Protein AF-A0A832N832-F1 (afdb_monomer_lite)

Structure (mmCIF, N/CA/C/O backbone):
data_AF-A0A832N832-F1
#
_entry.id   AF-A0A832N832-F1
#
loop_
_atom_site.group_PDB
_atom_site.id
_atom_site.type_symbol
_atom_site.label_atom_id
_atom_site.label_alt_id
_atom_site.label_comp_id
_atom_site.label_asym_id
_atom_site.label_entity_id
_atom_site.label_seq_id
_atom_site.pdbx_PDB_ins_code
_atom_site.Cartn_x
_atom_site.Cartn_y
_atom_site.Cartn_z
_atom_site.occupancy
_atom_site.B_iso_or_equiv
_atom_site.auth_seq_id
_atom_site.auth_comp_id
_atom_site.auth_asym_id
_atom_site.auth_atom_id
_atom_site.pdbx_PDB_model_num
ATOM 1 N N . MET A 1 1 ? 6.503 -11.423 -5.558 1.00 51.47 1 MET A N 1
ATOM 2 C CA . MET A 1 1 ? 6.753 -10.591 -4.352 1.00 51.47 1 MET A CA 1
ATOM 3 C C . MET A 1 1 ? 7.882 -11.196 -3.524 1.00 51.47 1 MET A C 1
ATOM 5 O O . MET A 1 1 ? 7.725 -12.307 -3.041 1.00 51.47 1 MET A O 1
ATOM 9 N N . LYS A 1 2 ? 9.034 -10.525 -3.387 1.00 54.75 2 LYS A N 1
ATOM 10 C CA . LYS A 1 2 ? 10.264 -11.157 -2.865 1.00 54.75 2 LYS A CA 1
ATOM 11 C C . LYS A 1 2 ? 10.406 -11.232 -1.328 1.00 54.75 2 LYS A C 1
ATOM 13 O O . LYS A 1 2 ? 11.396 -11.785 -0.869 1.00 54.75 2 LYS A O 1
ATOM 18 N N . SER A 1 3 ? 9.459 -10.752 -0.507 1.00 79.31 3 SER A N 1
ATOM 19 C CA . SER A 1 3 ? 9.518 -10.976 0.956 1.00 79.31 3 SER A CA 1
ATOM 20 C C . SER A 1 3 ? 8.175 -10.743 1.681 1.00 79.31 3 SER A C 1
ATOM 22 O O . SER A 1 3 ? 7.848 -9.600 2.014 1.00 79.31 3 SER A O 1
ATOM 24 N N . PRO A 1 4 ? 7.390 -11.794 2.000 1.00 83.50 4 PRO A N 1
ATOM 25 C CA . PRO A 1 4 ? 6.134 -11.654 2.751 1.00 83.50 4 PRO A CA 1
ATOM 26 C C . PRO A 1 4 ? 6.348 -11.096 4.168 1.00 83.50 4 PRO A C 1
ATOM 28 O O . PRO A 1 4 ? 5.493 -10.395 4.708 1.00 83.50 4 PRO A O 1
ATOM 31 N N . ARG A 1 5 ? 7.524 -11.341 4.762 1.00 90.06 5 ARG A N 1
ATOM 32 C CA . ARG A 1 5 ? 7.903 -10.771 6.061 1.00 90.06 5 ARG A CA 1
ATOM 33 C C . ARG A 1 5 ? 8.047 -9.249 5.990 1.00 90.06 5 ARG A C 1
ATOM 35 O O . ARG A 1 5 ? 7.609 -8.561 6.908 1.00 90.06 5 ARG A O 1
ATOM 42 N N . LEU A 1 6 ? 8.647 -8.731 4.918 1.00 88.12 6 LEU A N 1
ATOM 43 C CA . LEU A 1 6 ? 8.811 -7.292 4.714 1.00 88.12 6 LEU A CA 1
ATOM 44 C C . LEU A 1 6 ? 7.464 -6.614 4.440 1.00 88.12 6 LEU A C 1
ATOM 46 O O . LEU A 1 6 ? 7.149 -5.620 5.088 1.00 88.12 6 LEU A O 1
ATOM 50 N N . ALA A 1 7 ? 6.630 -7.213 3.583 1.00 89.69 7 ALA A N 1
ATOM 51 C CA . ALA A 1 7 ? 5.277 -6.724 3.317 1.00 89.69 7 ALA A CA 1
ATOM 52 C C . ALA A 1 7 ? 4.456 -6.599 4.612 1.00 89.69 7 ALA A C 1
ATOM 54 O O . ALA A 1 7 ? 3.855 -5.560 4.875 1.00 89.69 7 ALA A O 1
ATOM 55 N N . ARG A 1 8 ? 4.512 -7.614 5.485 1.00 92.62 8 ARG A N 1
ATOM 56 C CA . ARG A 1 8 ? 3.816 -7.590 6.780 1.00 92.62 8 ARG A CA 1
ATOM 57 C C . ARG A 1 8 ? 4.328 -6.492 7.718 1.00 92.62 8 ARG A C 1
ATOM 59 O O . ARG A 1 8 ? 3.536 -5.943 8.478 1.00 92.62 8 ARG A O 1
ATOM 66 N N . ARG A 1 9 ? 5.624 -6.153 7.674 1.00 93.38 9 ARG A N 1
ATOM 67 C CA . ARG A 1 9 ? 6.192 -5.038 8.459 1.00 93.38 9 ARG A CA 1
ATOM 68 C C . ARG A 1 9 ? 5.658 -3.690 7.982 1.00 93.38 9 ARG A C 1
ATOM 70 O O . ARG A 1 9 ? 5.209 -2.917 8.821 1.00 93.38 9 ARG A O 1
ATOM 77 N N . TYR A 1 10 ? 5.661 -3.437 6.673 1.00 93.62 10 TYR A N 1
ATOM 78 C CA . TYR A 1 10 ? 5.116 -2.195 6.114 1.00 93.62 10 TYR A CA 1
ATOM 79 C C . TYR A 1 10 ? 3.608 -2.074 6.344 1.00 93.62 10 TYR A C 1
ATOM 81 O O . TYR A 1 10 ? 3.149 -1.031 6.800 1.00 93.62 10 TYR A O 1
ATOM 89 N N . ALA A 1 11 ? 2.852 -3.156 6.135 1.00 93.50 11 ALA A N 1
ATOM 90 C CA . ALA A 1 11 ? 1.418 -3.185 6.414 1.00 93.50 11 ALA A CA 1
ATOM 91 C C . ALA A 1 11 ? 1.119 -2.885 7.890 1.00 93.50 11 ALA A C 1
ATOM 93 O O . ALA A 1 11 ? 0.252 -2.071 8.193 1.00 93.50 11 ALA A O 1
ATOM 94 N N . ARG A 1 12 ? 1.880 -3.482 8.820 1.00 95.56 12 ARG A N 1
ATOM 95 C CA . ARG A 1 12 ? 1.739 -3.196 10.253 1.00 95.56 12 ARG A CA 1
ATOM 96 C C . ARG A 1 12 ? 2.056 -1.737 10.577 1.00 95.56 12 ARG A C 1
ATOM 98 O O . ARG A 1 12 ? 1.328 -1.143 11.360 1.00 95.56 12 ARG A O 1
ATOM 105 N N . ALA A 1 13 ? 3.102 -1.164 9.981 1.00 94.94 13 ALA A N 1
ATOM 106 C CA . ALA A 1 13 ? 3.459 0.237 10.197 1.00 94.94 13 ALA A CA 1
ATOM 107 C C . ALA A 1 13 ? 2.345 1.190 9.730 1.00 94.94 13 ALA A C 1
ATOM 109 O O . ALA A 1 13 ? 1.939 2.068 10.489 1.00 94.94 13 ALA A O 1
ATOM 110 N N . LEU A 1 14 ? 1.802 0.975 8.526 1.00 94.88 14 LEU A N 1
ATOM 111 C CA . LEU A 1 14 ? 0.696 1.774 7.992 1.00 94.88 14 LEU A CA 1
ATOM 112 C C . LEU A 1 14 ? -0.585 1.613 8.826 1.00 94.88 14 LEU A C 1
ATOM 114 O O . LEU A 1 14 ? -1.258 2.597 9.122 1.00 94.88 14 LEU A O 1
ATOM 118 N N . PHE A 1 15 ? -0.890 0.388 9.260 1.00 96.06 15 PHE A N 1
ATOM 119 C CA . PHE A 1 15 ? -2.044 0.110 10.112 1.00 96.06 15 PHE A CA 1
ATOM 120 C C . PHE A 1 15 ? -1.933 0.791 11.481 1.00 96.06 15 PHE A C 1
ATOM 122 O O . PHE A 1 15 ? -2.873 1.452 11.913 1.00 96.06 15 PHE A O 1
ATOM 129 N N . THR A 1 16 ? -0.778 0.691 12.148 1.00 96.69 16 THR A N 1
ATOM 130 C CA . THR A 1 16 ? -0.531 1.384 13.422 1.00 96.69 16 THR A CA 1
ATOM 131 C C . THR A 1 16 ? -0.641 2.901 13.262 1.00 96.69 16 THR A C 1
ATOM 133 O O . THR A 1 16 ? -1.330 3.536 14.055 1.00 96.69 16 THR A O 1
ATOM 136 N N . TRP A 1 17 ? -0.063 3.471 12.199 1.00 95.38 17 TRP A N 1
ATOM 137 C CA . TRP A 1 17 ? -0.193 4.900 11.887 1.00 95.38 17 TRP A CA 1
ATOM 138 C C . TRP A 1 17 ? -1.657 5.330 11.706 1.00 95.38 17 TRP A C 1
ATOM 140 O O . TRP A 1 17 ? -2.053 6.401 12.176 1.00 95.38 17 TRP A O 1
ATOM 150 N N . GLY A 1 18 ? -2.456 4.485 11.044 1.00 95.81 18 GLY A N 1
ATOM 151 C CA . GLY A 1 18 ? -3.886 4.687 10.832 1.00 95.81 18 GLY A CA 1
ATOM 152 C C . GLY A 1 18 ? -4.710 4.592 12.113 1.00 95.81 18 GLY A C 1
ATOM 153 O O . GLY A 1 18 ? -5.606 5.409 12.316 1.00 95.81 18 GLY A O 1
ATOM 154 N N . LEU A 1 19 ? -4.398 3.641 12.998 1.00 97.19 19 LEU A N 1
ATOM 155 C CA . LEU A 1 19 ? -5.070 3.493 14.293 1.00 97.19 19 LEU A CA 1
ATOM 156 C C . LEU A 1 19 ? -4.877 4.728 15.177 1.00 97.19 19 LEU A C 1
ATOM 158 O O . LEU A 1 19 ? -5.854 5.248 15.709 1.00 97.19 19 LEU A O 1
ATOM 162 N N . GLU A 1 20 ? -3.647 5.242 15.275 1.00 97.19 20 GLU A N 1
ATOM 163 C CA . GLU A 1 20 ? -3.330 6.454 16.051 1.00 97.19 20 GLU A CA 1
ATOM 164 C C . GLU A 1 20 ? -4.125 7.687 15.595 1.00 97.19 20 GLU A C 1
ATOM 166 O O . GLU A 1 20 ? -4.332 8.618 16.369 1.00 97.19 20 GLU A O 1
ATOM 171 N N . ARG A 1 21 ? -4.567 7.700 14.333 1.00 96.06 21 ARG A N 1
ATOM 172 C CA . ARG A 1 21 ? -5.290 8.811 13.699 1.00 96.06 21 ARG A CA 1
ATOM 173 C C . ARG A 1 21 ? -6.777 8.543 13.510 1.00 96.06 21 ARG A C 1
ATOM 175 O O . ARG A 1 21 ? -7.447 9.377 12.916 1.00 96.06 21 ARG A O 1
ATOM 182 N N . GLN A 1 22 ? -7.285 7.402 13.987 1.00 96.62 22 GLN A N 1
ATOM 183 C CA . GLN A 1 22 ? -8.669 6.961 13.760 1.00 96.62 22 GLN A CA 1
ATOM 184 C C . GLN A 1 22 ? -9.032 6.875 12.262 1.00 96.62 22 GLN A C 1
ATOM 186 O O . GLN A 1 22 ? -10.168 7.094 11.862 1.00 96.62 22 GLN A O 1
ATOM 191 N N . GLN A 1 23 ? -8.046 6.553 11.421 1.00 95.94 23 GLN A N 1
ATOM 192 C CA . GLN A 1 23 ? -8.168 6.461 9.961 1.00 95.94 23 GLN A CA 1
ATOM 193 C C . GLN A 1 23 ? -7.937 5.038 9.434 1.00 95.94 23 GLN A C 1
ATOM 195 O O . GLN A 1 23 ? -7.863 4.842 8.227 1.00 95.94 23 GLN A O 1
ATOM 200 N N . ALA A 1 24 ? -7.786 4.040 10.311 1.00 93.62 24 ALA A N 1
ATOM 201 C CA . ALA A 1 24 ? -7.426 2.678 9.914 1.00 93.62 24 ALA A CA 1
ATOM 202 C C . ALA A 1 24 ? -8.419 2.052 8.920 1.00 93.62 24 ALA A C 1
ATOM 204 O O . ALA A 1 24 ? -7.995 1.412 7.963 1.00 93.62 24 ALA A O 1
ATOM 205 N N . GLU A 1 25 ? -9.718 2.265 9.130 1.00 95.38 25 GLU A N 1
ATOM 206 C CA . GLU A 1 25 ? -10.772 1.730 8.264 1.00 95.38 25 GLU A CA 1
ATOM 207 C C . GLU A 1 25 ? -10.776 2.420 6.895 1.00 95.38 25 GLU A C 1
ATOM 209 O O . GLU A 1 25 ? -10.611 1.753 5.877 1.00 95.38 25 GLU A O 1
ATOM 214 N N . ALA A 1 26 ? -10.794 3.758 6.878 1.00 94.12 26 ALA A N 1
ATOM 215 C CA . ALA A 1 26 ? -10.693 4.544 5.648 1.00 94.12 26 ALA A CA 1
ATOM 216 C C . ALA A 1 26 ? -9.427 4.204 4.839 1.00 94.12 26 ALA A C 1
ATOM 218 O O . ALA A 1 26 ? -9.487 4.023 3.628 1.00 94.12 2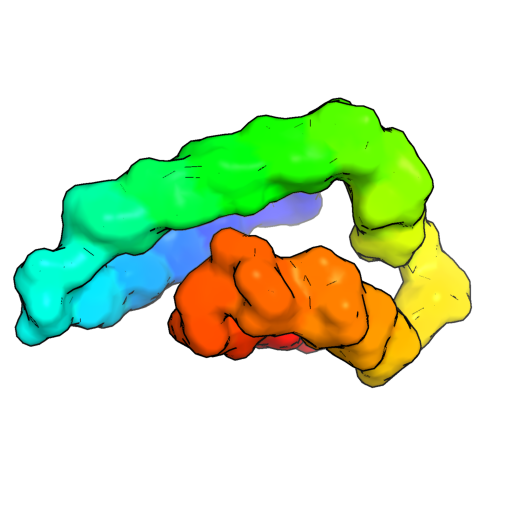6 ALA A O 1
ATOM 219 N N . LEU A 1 27 ? -8.270 4.049 5.493 1.00 94.81 27 LEU A N 1
ATOM 220 C CA . LEU A 1 27 ? -7.042 3.609 4.822 1.00 94.81 27 LEU A CA 1
ATOM 221 C C . LEU A 1 27 ? -7.161 2.197 4.245 1.00 94.81 27 LEU A C 1
ATOM 223 O O . LEU A 1 27 ? -6.585 1.930 3.192 1.00 94.81 27 LEU A O 1
ATOM 227 N N . GLY A 1 28 ? -7.869 1.297 4.928 1.00 94.94 28 GLY A N 1
ATOM 228 C CA . GLY A 1 28 ? -8.147 -0.048 4.433 1.00 94.94 28 GLY A CA 1
ATOM 229 C C . GLY A 1 28 ? -8.961 -0.023 3.141 1.00 94.94 28 GLY A C 1
ATOM 230 O O . GLY A 1 28 ? -8.590 -0.689 2.175 1.00 94.94 28 GLY A O 1
ATOM 231 N N . GLU A 1 29 ? -10.014 0.793 3.093 1.00 96.25 29 GLU A N 1
ATOM 232 C CA . GLU A 1 29 ? -10.827 0.990 1.887 1.00 96.25 29 GLU A CA 1
ATOM 233 C C . GLU A 1 29 ? -10.010 1.595 0.741 1.00 96.25 29 GLU A C 1
ATOM 235 O O . GLU A 1 29 ? -10.048 1.111 -0.389 1.00 96.25 29 GLU A O 1
ATOM 240 N N . GLU A 1 30 ? -9.216 2.623 1.031 1.00 95.06 30 GLU A N 1
ATOM 241 C CA . GLU A 1 30 ? -8.356 3.271 0.042 1.00 95.06 30 GLU A CA 1
ATOM 242 C C . GLU A 1 30 ? -7.282 2.317 -0.510 1.00 95.06 30 GLU A C 1
ATOM 244 O O . GLU A 1 30 ? -7.007 2.317 -1.709 1.00 95.06 30 GLU A O 1
ATOM 249 N N . LEU A 1 31 ? -6.701 1.457 0.336 1.00 94.12 31 LEU A N 1
ATOM 250 C CA . LEU A 1 31 ? -5.773 0.403 -0.091 1.00 94.12 31 LEU A CA 1
ATOM 251 C C . LEU A 1 31 ? -6.453 -0.644 -0.974 1.00 94.12 31 LEU A C 1
ATOM 253 O O . LEU A 1 31 ? -5.843 -1.112 -1.940 1.00 94.12 31 LEU A O 1
ATOM 257 N N . ALA A 1 32 ? -7.696 -1.015 -0.663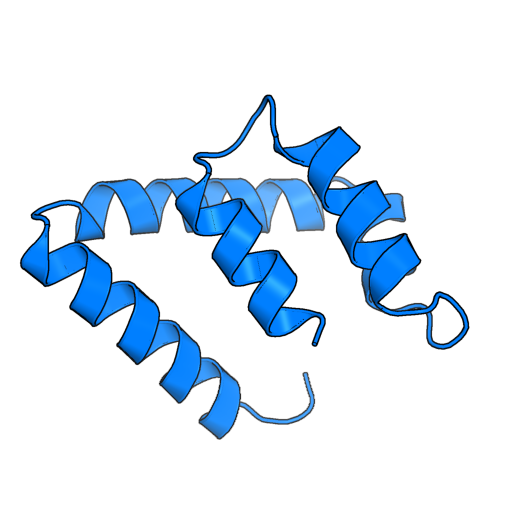 1.00 94.75 32 ALA A N 1
ATOM 258 C CA . ALA A 1 32 ? -8.476 -1.910 -1.508 1.00 94.75 32 ALA A CA 1
ATOM 259 C C . ALA A 1 32 ? -8.722 -1.276 -2.886 1.00 94.75 32 ALA A C 1
ATOM 261 O O . ALA A 1 32 ? -8.461 -1.919 -3.902 1.00 94.75 32 ALA A O 1
ATOM 262 N N . ARG A 1 33 ? -9.107 0.009 -2.929 1.00 94.88 33 ARG A N 1
ATOM 263 C CA . ARG A 1 33 ? -9.260 0.760 -4.186 1.00 94.88 33 ARG A CA 1
ATOM 264 C C . ARG A 1 33 ? -7.956 0.858 -4.971 1.00 94.88 33 ARG A C 1
ATOM 266 O O . ARG A 1 33 ? -7.966 0.669 -6.181 1.00 94.88 33 ARG A O 1
ATOM 273 N N . LEU A 1 34 ? -6.834 1.111 -4.299 1.00 91.31 34 LEU A N 1
ATOM 274 C CA . LEU A 1 34 ? -5.521 1.176 -4.943 1.00 91.31 34 LEU A CA 1
ATOM 275 C C . LEU A 1 34 ? -5.124 -0.179 -5.535 1.00 91.31 34 LEU A C 1
ATOM 277 O O . LEU A 1 34 ? -4.602 -0.235 -6.641 1.00 91.31 34 LEU A O 1
ATOM 281 N N . THR A 1 35 ? -5.388 -1.270 -4.815 1.00 89.69 35 THR A N 1
ATOM 282 C CA . THR A 1 35 ? -5.075 -2.625 -5.287 1.00 89.69 35 THR A CA 1
ATOM 283 C C . THR A 1 35 ? -5.911 -2.983 -6.512 1.00 89.69 35 THR A C 1
ATOM 285 O O . THR A 1 35 ? -5.349 -3.480 -7.480 1.00 89.69 35 THR A O 1
ATOM 288 N N . ALA A 1 36 ? -7.214 -2.683 -6.498 1.00 91.69 36 ALA A N 1
ATOM 289 C CA . ALA A 1 36 ? -8.085 -2.883 -7.655 1.00 91.69 36 ALA A CA 1
ATOM 290 C C . ALA A 1 36 ? -7.621 -2.047 -8.858 1.00 91.69 36 ALA A C 1
ATOM 292 O O . ALA A 1 36 ? -7.416 -2.589 -9.936 1.00 91.69 36 ALA A O 1
ATOM 293 N N . PHE A 1 37 ? -7.326 -0.760 -8.648 1.00 89.88 37 PHE A N 1
ATOM 294 C CA . PHE A 1 37 ? -6.821 0.122 -9.701 1.00 89.88 37 PHE A CA 1
ATOM 295 C C . PHE A 1 37 ? -5.523 -0.401 -10.336 1.00 89.88 37 PHE A C 1
ATOM 297 O O . PHE A 1 37 ? -5.392 -0.435 -11.554 1.00 89.88 37 PHE A O 1
ATOM 304 N N . LEU A 1 38 ? -4.567 -0.859 -9.522 1.00 84.56 38 LEU A N 1
ATOM 305 C CA . LEU A 1 38 ? -3.314 -1.431 -10.027 1.00 84.56 38 LEU A CA 1
ATOM 306 C C . LEU A 1 38 ? -3.507 -2.772 -10.754 1.00 84.56 38 LEU A C 1
ATOM 308 O O . LEU A 1 38 ? -2.634 -3.157 -11.523 1.00 84.56 38 LEU A O 1
ATOM 312 N N . GLN A 1 39 ? -4.594 -3.497 -10.484 1.00 84.31 39 GLN A N 1
ATOM 313 C CA . GLN A 1 39 ? -4.939 -4.740 -11.180 1.00 84.31 39 GLN A CA 1
ATOM 314 C C . GLN A 1 39 ? -5.674 -4.486 -12.500 1.00 84.31 39 GLN A C 1
ATOM 316 O O . GLN A 1 39 ? -5.523 -5.275 -13.428 1.00 84.31 39 GLN A O 1
ATOM 321 N N . GLU A 1 40 ? -6.465 -3.417 -12.576 1.00 87.25 40 GLU A N 1
ATOM 322 C CA . GLU A 1 40 ? -7.195 -3.009 -13.781 1.00 87.25 40 GLU A CA 1
ATOM 323 C C . GLU A 1 40 ? -6.276 -2.336 -14.812 1.00 87.25 40 GLU A C 1
ATOM 325 O O . GLU A 1 40 ? -6.464 -2.501 -16.014 1.00 87.25 40 GLU A O 1
ATOM 330 N N . GLU A 1 41 ? -5.257 -1.614 -14.349 1.00 84.56 41 GLU A N 1
ATOM 331 C CA . GLU A 1 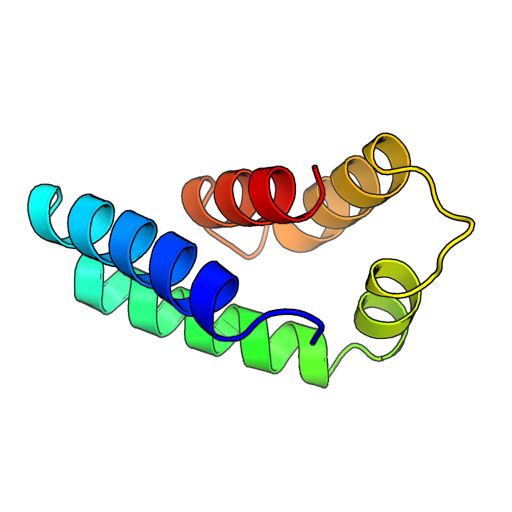41 ? -4.326 -0.873 -15.199 1.00 84.56 41 GLU A CA 1
ATOM 332 C C . GLU A 1 41 ? -3.028 -1.668 -15.437 1.00 84.56 41 GLU A C 1
ATOM 334 O O . GLU A 1 41 ? -2.015 -1.484 -14.750 1.00 84.56 41 GLU A O 1
ATOM 339 N N . GLU A 1 42 ? -3.048 -2.553 -16.436 1.00 75.69 42 GLU A N 1
ATOM 340 C CA . GLU A 1 42 ? -1.927 -3.444 -16.783 1.00 75.69 42 GLU A CA 1
ATOM 341 C C . GLU A 1 42 ? -0.613 -2.670 -17.038 1.00 75.69 42 GLU A C 1
ATOM 343 O O . GLU A 1 42 ? 0.439 -3.035 -16.508 1.00 75.69 42 GLU A O 1
ATOM 348 N N . ASP A 1 43 ? -0.685 -1.512 -17.704 1.00 72.94 43 ASP A N 1
ATOM 349 C CA . ASP A 1 43 ? 0.459 -0.621 -17.959 1.00 72.94 43 ASP A CA 1
ATOM 350 C C . ASP A 1 43 ? 1.127 -0.098 -16.671 1.00 72.94 43 ASP A C 1
ATOM 352 O O . ASP A 1 43 ? 2.353 0.062 -16.594 1.00 72.94 43 ASP A O 1
ATOM 356 N N . LEU A 1 44 ? 0.331 0.200 -15.638 1.00 76.06 44 LEU A N 1
ATOM 357 C CA . LEU A 1 44 ? 0.824 0.673 -14.340 1.00 76.06 44 LEU A CA 1
ATOM 358 C C . LEU A 1 44 ? 1.533 -0.459 -13.592 1.00 76.06 44 LEU A C 1
ATOM 360 O O . LEU A 1 44 ? 2.606 -0.246 -13.011 1.00 76.06 44 LEU A O 1
ATOM 364 N N . TRP A 1 45 ? 0.965 -1.663 -13.645 1.00 77.31 45 TRP A N 1
ATOM 365 C CA . TRP A 1 45 ? 1.553 -2.861 -13.059 1.00 77.31 45 TRP A CA 1
ATOM 366 C C . TRP A 1 45 ? 2.884 -3.238 -13.724 1.00 77.31 45 TRP A C 1
ATOM 368 O O . TRP A 1 45 ? 3.885 -3.479 -13.039 1.00 77.31 45 TRP A O 1
ATOM 378 N N . GLU A 1 46 ? 2.944 -3.213 -15.055 1.00 79.44 46 GLU A N 1
ATOM 379 C CA . GLU A 1 46 ? 4.167 -3.501 -15.803 1.00 79.44 46 GLU A CA 1
ATOM 380 C C . GLU A 1 46 ? 5.278 -2.492 -15.501 1.00 79.44 46 GLU A C 1
ATOM 382 O O . GLU A 1 46 ? 6.419 -2.880 -15.223 1.00 79.44 46 GLU A O 1
ATOM 387 N N . ARG A 1 47 ? 4.957 -1.192 -15.458 1.00 76.88 47 ARG A N 1
ATOM 388 C CA . ARG A 1 47 ? 5.930 -0.138 -15.120 1.00 76.88 47 ARG A CA 1
ATOM 389 C C . ARG A 1 47 ? 6.475 -0.272 -13.696 1.00 76.88 47 ARG A C 1
ATOM 391 O O . ARG A 1 47 ? 7.670 -0.041 -13.487 1.00 76.88 47 ARG A O 1
ATOM 398 N N . LEU A 1 48 ? 5.662 -0.698 -12.722 1.00 75.00 48 LEU A N 1
ATOM 399 C CA . LEU A 1 48 ? 6.137 -1.015 -11.361 1.00 75.00 48 LEU A CA 1
ATOM 400 C C . LEU A 1 48 ? 7.202 -2.100 -11.372 1.00 75.00 48 LEU A C 1
ATOM 402 O O . LEU A 1 48 ? 8.237 -1.977 -10.706 1.00 75.00 48 LEU A O 1
ATOM 406 N N . HIS A 1 49 ? 6.961 -3.153 -12.143 1.00 75.06 49 HIS A N 1
ATOM 407 C CA . HIS A 1 49 ? 7.826 -4.320 -12.183 1.00 75.06 49 HIS A CA 1
ATOM 408 C C . HIS A 1 49 ? 8.983 -4.200 -13.173 1.00 75.06 49 HIS A C 1
ATOM 410 O O . HIS A 1 49 ? 9.921 -4.998 -13.097 1.00 75.06 49 HIS A O 1
ATOM 416 N N . HIS A 1 50 ? 8.990 -3.174 -14.026 1.00 80.00 50 HIS A N 1
ATOM 417 C CA . HIS A 1 50 ? 10.042 -2.990 -15.011 1.00 80.00 50 HIS A CA 1
ATOM 418 C C . HIS A 1 50 ? 11.388 -2.653 -14.335 1.00 80.00 50 HIS A C 1
ATOM 420 O O . HIS A 1 50 ? 11.510 -1.623 -13.658 1.00 80.00 50 HIS A O 1
ATOM 426 N N . PRO A 1 51 ? 12.432 -3.486 -14.504 1.00 74.56 51 PRO A N 1
ATOM 427 C CA . PRO A 1 51 ? 13.700 -3.327 -13.791 1.00 74.56 51 PRO A CA 1
ATOM 428 C C . PRO A 1 51 ? 14.570 -2.184 -14.332 1.00 74.56 51 PRO A C 1
ATOM 430 O O . PRO A 1 51 ? 15.502 -1.770 -13.654 1.00 74.56 51 PRO A O 1
ATOM 433 N N . ARG A 1 52 ? 14.289 -1.673 -15.541 1.00 81.50 52 ARG A N 1
ATOM 434 C CA . ARG A 1 52 ? 15.075 -0.588 -16.163 1.00 81.50 52 ARG A CA 1
ATOM 435 C C . ARG A 1 52 ? 14.541 0.817 -15.890 1.00 81.50 52 ARG A C 1
ATOM 437 O O . ARG A 1 52 ? 15.195 1.766 -16.294 1.00 81.50 52 ARG A O 1
ATOM 444 N N . ILE A 1 53 ? 13.376 0.951 -15.252 1.00 80.81 53 ILE A N 1
ATOM 445 C CA . ILE A 1 53 ? 12.845 2.268 -14.877 1.00 80.81 53 ILE A CA 1
ATOM 446 C C . ILE A 1 53 ? 13.441 2.625 -13.505 1.00 80.81 53 ILE A C 1
ATOM 448 O O . ILE A 1 53 ? 13.201 1.885 -12.543 1.00 80.81 53 ILE A O 1
ATOM 452 N N . PRO A 1 54 ? 14.230 3.705 -13.383 1.00 84.94 54 PRO A N 1
ATOM 453 C CA . PRO A 1 54 ? 14.784 4.148 -12.110 1.00 84.94 54 PRO A CA 1
ATOM 454 C C . PRO A 1 54 ? 13.691 4.505 -11.096 1.00 84.94 54 PRO A C 1
ATOM 456 O O . PRO A 1 54 ? 12.611 4.971 -11.460 1.00 84.94 54 PRO A O 1
ATOM 459 N N . ALA A 1 55 ? 13.989 4.350 -9.804 1.00 85.81 55 ALA A N 1
ATOM 460 C CA . ALA A 1 55 ? 13.051 4.677 -8.727 1.00 85.81 55 ALA A CA 1
ATOM 461 C C . ALA A 1 55 ? 12.476 6.112 -8.810 1.00 85.81 55 ALA A C 1
ATOM 463 O O . ALA A 1 55 ? 11.262 6.246 -8.662 1.00 85.81 55 ALA A O 1
ATOM 464 N N . PRO A 1 56 ? 13.257 7.174 -9.111 1.00 87.50 56 PRO A N 1
ATOM 465 C CA . PRO A 1 56 ? 12.709 8.526 -9.257 1.00 87.50 56 PRO A CA 1
ATOM 466 C C . PRO A 1 56 ? 11.663 8.642 -10.372 1.00 87.50 56 PRO A C 1
ATOM 468 O O . PRO A 1 56 ? 10.634 9.282 -10.185 1.00 87.50 56 PRO A O 1
ATOM 471 N N . GLU A 1 57 ? 11.896 7.979 -11.506 1.00 87.81 57 GLU A N 1
ATOM 472 C CA . GLU A 1 57 ? 10.981 8.000 -12.651 1.00 87.81 57 GLU A CA 1
ATOM 473 C C . GLU A 1 57 ? 9.685 7.238 -12.339 1.00 87.81 57 GLU A C 1
ATOM 475 O O . GLU A 1 57 ? 8.595 7.702 -12.672 1.00 87.81 57 GLU A O 1
ATOM 480 N N . LYS A 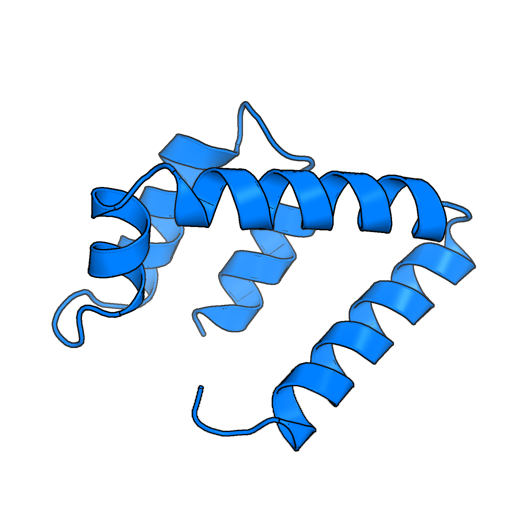1 58 ? 9.776 6.121 -11.599 1.00 87.62 58 LYS A N 1
ATOM 481 C CA . LYS A 1 58 ? 8.591 5.429 -11.065 1.00 87.62 58 LYS A CA 1
ATOM 482 C C . LYS A 1 58 ? 7.805 6.333 -10.117 1.00 87.62 58 LYS A C 1
ATOM 484 O O . LYS A 1 58 ? 6.601 6.483 -10.299 1.00 87.62 58 LYS A O 1
ATOM 489 N N . LYS A 1 59 ? 8.469 6.946 -9.128 1.00 90.06 59 LYS A N 1
ATOM 490 C CA . LYS A 1 59 ? 7.822 7.845 -8.156 1.00 90.06 59 LYS A CA 1
ATOM 491 C C . LYS A 1 59 ? 7.081 8.979 -8.872 1.00 90.06 59 LYS A C 1
ATOM 493 O O . LYS A 1 59 ? 5.920 9.226 -8.562 1.00 90.06 59 LYS A O 1
ATOM 498 N N . GLU A 1 60 ? 7.703 9.593 -9.880 1.00 89.94 60 GLU A N 1
ATOM 499 C CA . GLU A 1 60 ? 7.072 10.641 -10.690 1.00 89.94 60 GLU A CA 1
ATOM 500 C C . GLU A 1 60 ? 5.820 10.155 -11.413 1.00 89.94 60 GLU A C 1
ATOM 502 O O . GLU A 1 60 ? 4.758 10.772 -11.326 1.00 89.94 60 GLU A O 1
ATOM 507 N N . PHE A 1 61 ? 5.935 9.019 -12.099 1.00 86.81 61 PHE A N 1
ATOM 508 C CA . PHE A 1 61 ? 4.829 8.421 -12.826 1.00 86.81 61 PHE A CA 1
ATOM 509 C C . PHE A 1 61 ? 3.640 8.145 -11.897 1.00 86.81 61 PHE A C 1
ATOM 511 O O . PHE A 1 61 ? 2.524 8.582 -12.182 1.00 86.81 61 PHE A O 1
ATOM 518 N N . PHE A 1 62 ? 3.875 7.508 -10.747 1.00 86.50 62 PHE A N 1
ATOM 519 C CA . PHE A 1 62 ? 2.819 7.227 -9.773 1.00 86.50 62 PHE A CA 1
ATOM 520 C C . PHE A 1 62 ? 2.212 8.489 -9.183 1.00 86.50 62 PHE A C 1
ATOM 522 O O . PHE A 1 62 ? 0.992 8.578 -9.068 1.00 86.50 62 PHE A O 1
ATOM 529 N N . ARG A 1 63 ? 3.031 9.491 -8.868 1.00 89.06 63 ARG A N 1
ATOM 530 C CA . ARG A 1 63 ? 2.549 10.777 -8.373 1.00 89.06 63 ARG A CA 1
ATOM 531 C C . ARG A 1 63 ? 1.594 11.422 -9.373 1.00 89.06 63 ARG A C 1
ATOM 533 O O . ARG A 1 63 ? 0.472 11.745 -9.002 1.00 89.06 63 ARG A O 1
ATOM 540 N N . LEU A 1 64 ? 1.970 11.518 -10.647 1.00 89.56 64 LEU A N 1
ATOM 541 C CA . LEU A 1 64 ? 1.127 12.128 -11.680 1.00 89.56 64 LEU A CA 1
ATOM 542 C C . LEU A 1 64 ? -0.202 11.383 -11.897 1.00 89.56 64 LEU A C 1
ATOM 544 O O . LEU A 1 64 ? -1.229 12.030 -12.098 1.00 89.56 64 LEU A O 1
ATOM 548 N N . HIS A 1 65 ? -0.201 10.049 -11.822 1.00 87.62 65 HIS A N 1
ATOM 549 C CA . HIS A 1 65 ? -1.389 9.235 -12.117 1.00 87.62 65 HIS A CA 1
ATOM 550 C C . HIS A 1 65 ? -2.305 9.025 -10.903 1.00 87.62 65 HIS A C 1
ATOM 552 O O . HIS A 1 65 ? -3.519 8.885 -11.067 1.00 87.62 65 HIS A O 1
ATOM 558 N N . LEU A 1 66 ? -1.755 9.017 -9.686 1.00 90.19 66 LEU A N 1
ATOM 559 C CA . LEU A 1 66 ? -2.497 8.678 -8.471 1.00 90.19 66 LEU A CA 1
ATOM 560 C C . LEU A 1 66 ? -2.862 9.894 -7.609 1.00 90.19 66 LEU A C 1
ATOM 562 O O . LEU A 1 66 ? -3.801 9.795 -6.820 1.00 90.19 66 LEU A O 1
ATOM 566 N N . GLN A 1 67 ? -2.182 11.041 -7.747 1.00 92.00 67 GLN A N 1
ATOM 567 C CA . GLN A 1 67 ? -2.372 12.184 -6.834 1.00 92.00 67 GLN A CA 1
ATOM 568 C C . GLN A 1 67 ? -3.777 12.785 -6.816 1.00 92.00 67 GLN A C 1
ATOM 570 O O . GLN A 1 67 ? -4.183 13.356 -5.809 1.00 92.00 67 GLN A O 1
ATOM 575 N N . SER A 1 68 ? -4.521 12.667 -7.915 1.00 91.81 68 SER A N 1
ATOM 576 C CA . SER A 1 68 ? -5.903 13.142 -8.016 1.00 91.81 68 SER A CA 1
ATOM 577 C C . SER A 1 68 ? -6.937 12.113 -7.549 1.00 91.81 68 SER A C 1
ATOM 579 O O . SER A 1 68 ? -8.114 12.446 -7.450 1.00 91.81 68 SER A O 1
ATOM 581 N N . ARG A 1 69 ? -6.516 10.867 -7.288 1.00 91.56 69 ARG A N 1
ATOM 582 C CA . ARG A 1 69 ? -7.397 9.717 -7.024 1.00 91.56 69 ARG A CA 1
ATOM 583 C C . ARG A 1 69 ? -7.258 9.161 -5.611 1.00 91.56 69 ARG A C 1
ATOM 585 O O . ARG A 1 69 ? -8.223 8.622 -5.083 1.00 91.56 69 ARG A O 1
ATOM 592 N N . PHE A 1 70 ? -6.076 9.290 -5.012 1.00 94.19 70 PH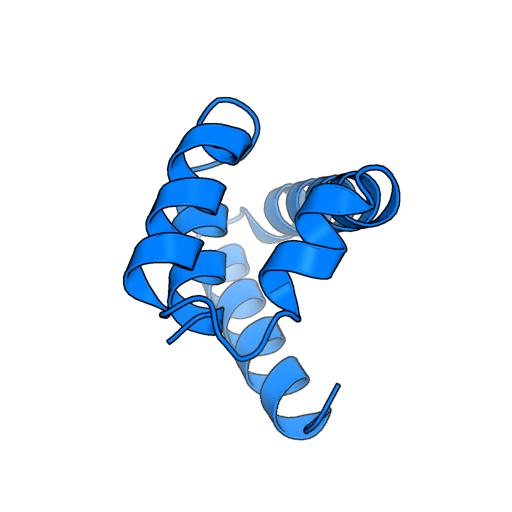E A N 1
ATOM 593 C CA . PHE A 1 70 ? -5.749 8.691 -3.723 1.00 94.19 70 PHE A CA 1
ATOM 594 C C . PHE A 1 70 ? -5.215 9.724 -2.731 1.00 94.19 70 PHE A C 1
ATOM 596 O O . PHE A 1 70 ? -4.557 10.693 -3.122 1.00 94.19 70 PHE A O 1
ATOM 603 N N . PRO A 1 71 ? -5.447 9.516 -1.425 1.00 92.94 71 PRO A N 1
ATOM 604 C CA . PRO A 1 71 ? -4.991 10.440 -0.403 1.00 92.94 71 PRO A CA 1
ATOM 605 C C . PRO A 1 71 ? -3.453 10.520 -0.346 1.00 92.94 71 PRO A C 1
ATOM 607 O O . PRO A 1 71 ? -2.768 9.505 -0.522 1.00 92.94 71 PRO A O 1
ATOM 610 N N . PRO A 1 72 ? -2.879 11.687 0.014 1.00 92.06 72 PRO A N 1
ATOM 611 C CA . PRO A 1 72 ? -1.428 11.905 0.008 1.00 92.06 72 PRO A CA 1
ATOM 612 C C . PRO A 1 72 ? -0.617 10.905 0.840 1.00 92.06 72 PRO A C 1
ATOM 614 O O . PRO A 1 72 ? 0.551 10.655 0.556 1.00 92.06 72 PRO A O 1
ATOM 617 N N . VAL A 1 73 ? -1.213 10.339 1.893 1.00 92.75 73 VAL A N 1
ATOM 618 C CA . VAL A 1 73 ? -0.556 9.323 2.725 1.00 92.75 73 VAL A CA 1
ATOM 619 C C . VAL A 1 73 ? -0.263 8.039 1.952 1.00 92.75 73 VAL A C 1
ATOM 621 O O . VAL A 1 73 ? 0.812 7.472 2.135 1.00 92.75 73 VAL A O 1
ATOM 624 N N . LEU A 1 74 ? -1.158 7.611 1.060 1.00 92.31 74 LEU A N 1
ATOM 625 C CA . LEU A 1 74 ? -0.940 6.409 0.260 1.00 92.31 74 LEU A CA 1
ATOM 626 C C . LEU A 1 74 ? 0.087 6.632 -0.842 1.00 92.31 74 LEU A C 1
ATOM 628 O O . LEU A 1 74 ? 0.878 5.734 -1.105 1.00 92.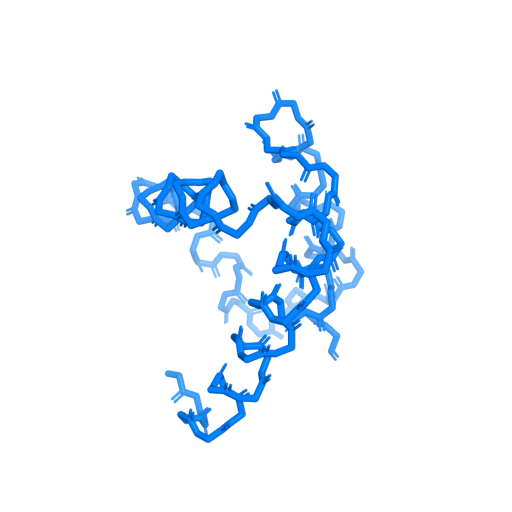31 74 LEU A O 1
ATOM 632 N N . LEU A 1 75 ? 0.144 7.837 -1.414 1.00 91.81 75 LEU A N 1
ATOM 633 C CA . LEU A 1 75 ? 1.194 8.207 -2.366 1.00 91.81 75 LEU A CA 1
ATOM 634 C C . LEU A 1 75 ? 2.570 8.137 -1.710 1.00 91.81 75 LEU A C 1
ATOM 636 O O . LEU A 1 75 ? 3.450 7.448 -2.212 1.00 91.81 75 LEU A O 1
ATOM 640 N N . ARG A 1 76 ? 2.727 8.758 -0.534 1.00 92.12 76 ARG A N 1
ATOM 641 C CA . ARG A 1 76 ? 3.982 8.698 0.232 1.00 92.12 76 ARG A CA 1
ATOM 642 C C . ARG A 1 76 ? 4.344 7.273 0.639 1.00 92.12 76 ARG A C 1
ATOM 644 O O . ARG A 1 76 ? 5.514 6.908 0.637 1.00 92.12 76 ARG A O 1
ATOM 651 N N . PHE A 1 77 ? 3.350 6.460 0.996 1.00 92.69 77 PHE A N 1
ATOM 652 C CA . PHE A 1 77 ? 3.575 5.050 1.296 1.00 92.69 77 PHE A CA 1
ATOM 653 C C . PHE A 1 77 ? 4.062 4.286 0.059 1.00 92.69 77 PHE A C 1
ATOM 655 O O . PHE A 1 77 ? 5.024 3.533 0.154 1.00 92.69 77 PHE A O 1
ATOM 662 N N . LEU A 1 78 ? 3.462 4.515 -1.109 1.00 89.75 78 LEU A N 1
ATOM 663 C CA . LEU A 1 78 ? 3.885 3.898 -2.363 1.00 89.75 78 LEU A CA 1
ATOM 664 C C . LEU A 1 78 ? 5.292 4.360 -2.779 1.00 89.75 78 LEU A C 1
ATOM 666 O O . LEU A 1 78 ? 6.115 3.540 -3.172 1.00 89.75 78 LEU A O 1
ATOM 670 N N . GLU A 1 79 ? 5.605 5.645 -2.614 1.00 89.31 79 GLU A N 1
ATOM 671 C CA . GLU A 1 79 ? 6.949 6.196 -2.820 1.00 89.31 79 GLU A CA 1
ATOM 672 C C . GLU A 1 79 ? 7.987 5.541 -1.898 1.00 89.31 79 GLU A C 1
ATOM 674 O O . GLU A 1 79 ? 9.091 5.245 -2.353 1.00 89.31 79 GLU A O 1
ATOM 679 N N . LEU A 1 80 ? 7.637 5.268 -0.636 1.00 90.31 80 LEU A N 1
ATOM 680 C CA . LEU A 1 80 ? 8.492 4.534 0.304 1.00 90.31 80 LEU A CA 1
ATOM 681 C C . LEU A 1 80 ? 8.713 3.076 -0.129 1.00 90.31 80 LEU A C 1
ATOM 683 O O . LEU A 1 80 ? 9.779 2.526 0.114 1.00 90.31 80 LEU A O 1
ATOM 687 N N . LEU A 1 81 ? 7.718 2.435 -0.750 1.00 87.81 81 LEU A N 1
ATOM 688 C CA . LEU A 1 81 ? 7.840 1.060 -1.251 1.00 87.81 81 LEU A CA 1
ATOM 689 C C . LEU A 1 81 ? 8.672 0.951 -2.539 1.00 87.81 81 LEU A C 1
ATOM 691 O O . LEU A 1 81 ? 9.158 -0.135 -2.851 1.00 87.81 81 LEU A O 1
ATOM 695 N N . ILE A 1 82 ? 8.781 2.042 -3.302 1.00 85.94 82 ILE A N 1
ATOM 696 C CA . ILE A 1 82 ? 9.583 2.130 -4.534 1.00 85.94 82 ILE A CA 1
ATOM 697 C C . ILE A 1 82 ? 11.072 2.379 -4.229 1.00 85.94 82 ILE A C 1
ATOM 699 O O . ILE A 1 82 ? 11.915 2.145 -5.097 1.00 85.94 82 ILE A O 1
ATOM 703 N N . GLU A 1 83 ? 11.384 2.874 -3.031 1.00 77.75 83 GLU A N 1
ATOM 704 C CA . GLU A 1 83 ? 12.750 3.099 -2.536 1.00 77.75 83 GLU A CA 1
ATOM 705 C C . GLU A 1 83 ? 13.522 1.794 -2.297 1.00 77.75 83 GLU A C 1
ATOM 707 O O . GLU A 1 83 ? 14.705 1.755 -2.707 1.00 77.75 83 GLU A O 1
#

Sequence (83 aa):
MKSPRLARRYARALFTWGLERQQAEALGEELARLTAFLQEEEDLWERLHHPRIPAPEKKEFFRLHLQSRFPPVLLRFLELLIE

Foldseek 3Di:
DPDPPVVVVLVVVVQVVCVVVVNNVVVVVLVVVVVVVCVVPVVLVCQLVPPPQQLVNNLVVCCVVCVVPGDPVVSVSVSVVSD

Secondary structure (DSSP, 8-state):
---HHHHHHHHHHHHHHHHHTT-HHHHHHHHHHHHHHHHH-HHHHHHHH-TTS-HHHHHHHHHHHHTTTS-HHHHHHHHHHH-

pLDDT: mean 88.18, std 8.39, range [51.47, 97.19]

Radius of gyration: 12.99 Å; chains: 1; bounding box: 26×25×34 Å